Protein AF-A0A1D6P270-F1 (afdb_monomer_lite)

Organism: Zea mays (NCBI:txid4577)

Foldseek 3Di:
DDFFDFQDPVLQVVWADPQLVVLLLQQCQVCQLQVNRVSNVDDSVCCCVPPVRLLRSLLRQLLVQLVCCLVPVGDDRPSDDQLQAARRDGHNRRSGPSVQSNVVCCCPPVVDPDDDDDDPDPDDSVHVCVSCVPVPDDD

InterPro domains:
  IPR000286 Histone deacetylase HDAC [PR01270] (80-103)
  IPR000286 Histone deacetylase HDAC [PR01270] (114-129)
  IPR023696 Ureohydrolase domain superfamily [SSF52768] (2-135)
  IPR023801 Histone deacetylase domain [PF00850] (3-135)
  IPR037138 Histone deacetylase domain superfamily [G3DSA:3.40.800.20] (1-136)

Structure (mmCIF, N/CA/C/O backbone):
data_AF-A0A1D6P270-F1
#
_entry.id   AF-A0A1D6P270-F1
#
loop_
_atom_site.group_PDB
_atom_site.id
_atom_site.type_symbol
_atom_site.label_atom_id
_atom_site.label_alt_id
_atom_site.label_comp_id
_atom_site.label_asym_id
_atom_site.label_entity_id
_atom_site.label_seq_id
_atom_site.pdbx_PDB_ins_code
_atom_site.Cartn_x
_atom_site.Cartn_y
_atom_site.Cartn_z
_atom_site.occupancy
_atom_site.B_iso_or_equiv
_atom_site.auth_seq_id
_atom_site.auth_comp_id
_atom_site.auth_asym_id
_atom_site.auth_atom_id
_atom_site.pdbx_PDB_model_num
ATOM 1 N N . MET A 1 1 ? -18.284 -13.222 -1.501 1.00 84.81 1 MET A N 1
ATOM 2 C CA . MET A 1 1 ? -17.163 -12.544 -2.186 1.00 84.81 1 MET A CA 1
ATOM 3 C C . MET A 1 1 ? -17.609 -11.149 -2.581 1.00 84.81 1 MET A C 1
ATOM 5 O O . MET A 1 1 ? -18.779 -10.987 -2.910 1.00 84.81 1 MET A O 1
ATOM 9 N N . VAL A 1 2 ? -16.719 -10.166 -2.483 1.00 95.00 2 VAL A N 1
ATOM 10 C CA . VAL A 1 2 ? -16.955 -8.758 -2.840 1.00 95.00 2 VAL A CA 1
ATOM 11 C C . VAL A 1 2 ? -15.783 -8.275 -3.691 1.00 95.00 2 VAL A C 1
ATOM 13 O O . VAL A 1 2 ? -14.669 -8.756 -3.500 1.00 95.00 2 VAL A O 1
ATOM 16 N N . GLU A 1 3 ? -16.030 -7.355 -4.617 1.00 95.44 3 GLU A N 1
ATOM 17 C CA . GLU A 1 3 ? -14.986 -6.772 -5.467 1.00 95.44 3 GLU A CA 1
ATOM 18 C C . GLU A 1 3 ? -14.559 -5.413 -4.888 1.00 95.44 3 GLU A C 1
ATOM 20 O O . GLU A 1 3 ? -15.429 -4.561 -4.670 1.00 95.44 3 GLU A O 1
ATOM 25 N N . PRO A 1 4 ? -13.260 -5.182 -4.627 1.00 96.50 4 PRO A N 1
ATOM 26 C CA . PRO A 1 4 ? -12.786 -3.888 -4.162 1.00 96.50 4 PRO A CA 1
ATOM 27 C C . PRO A 1 4 ? -12.667 -2.876 -5.306 1.00 96.50 4 PRO A C 1
ATOM 29 O O . PRO A 1 4 ? -12.348 -3.213 -6.450 1.00 96.50 4 PRO A O 1
ATOM 32 N N . LEU A 1 5 ? -12.873 -1.603 -4.969 1.00 96.69 5 LEU A N 1
ATOM 33 C CA . LEU A 1 5 ? -12.437 -0.496 -5.817 1.00 96.69 5 LEU A CA 1
ATOM 34 C C . LEU A 1 5 ? -10.914 -0.341 -5.711 1.00 96.69 5 LEU A C 1
ATOM 36 O O . LEU A 1 5 ? -10.308 -0.785 -4.738 1.00 96.69 5 LEU A O 1
ATOM 40 N N . GLU A 1 6 ? -10.286 0.279 -6.710 1.00 96.94 6 GLU A N 1
ATOM 41 C CA . GLU A 1 6 ? -8.885 0.679 -6.561 1.00 96.94 6 GLU A CA 1
ATOM 42 C C . GLU A 1 6 ? -8.756 1.817 -5.544 1.00 96.94 6 GLU A C 1
ATOM 44 O O . GLU A 1 6 ? -9.624 2.687 -5.481 1.00 96.94 6 GLU A O 1
ATOM 49 N N . ALA A 1 7 ? -7.659 1.837 -4.787 1.00 97.69 7 ALA A N 1
ATOM 50 C CA . ALA A 1 7 ? -7.280 3.013 -4.015 1.00 97.69 7 ALA A CA 1
ATOM 51 C C . ALA A 1 7 ? -6.900 4.154 -4.973 1.00 97.69 7 ALA A C 1
ATOM 53 O O . ALA A 1 7 ? -6.008 3.999 -5.820 1.00 97.69 7 ALA A O 1
ATOM 54 N N . CYS A 1 8 ? -7.584 5.294 -4.855 1.00 97.06 8 CYS A N 1
ATOM 55 C CA . CYS A 1 8 ? -7.295 6.476 -5.662 1.00 97.06 8 CYS A CA 1
ATOM 56 C C . CYS A 1 8 ? -6.024 7.190 -5.171 1.00 97.06 8 CYS A C 1
ATOM 58 O O . CYS A 1 8 ? -5.419 6.813 -4.165 1.00 97.06 8 CYS A O 1
ATOM 60 N N . LYS A 1 9 ? -5.566 8.220 -5.897 1.00 97.00 9 LYS A N 1
ATOM 61 C CA . LYS A 1 9 ? -4.363 8.965 -5.482 1.00 97.00 9 LYS A CA 1
ATOM 62 C C . LYS A 1 9 ? -4.590 9.611 -4.113 1.00 97.00 9 LYS A C 1
ATOM 64 O O . LYS A 1 9 ? -3.676 9.632 -3.299 1.00 97.00 9 LYS A O 1
ATOM 69 N N . GLU A 1 10 ? -5.794 10.108 -3.874 1.00 97.44 10 GLU A N 1
ATOM 70 C CA . GLU A 1 10 ? -6.205 10.767 -2.641 1.00 97.44 10 GLU A CA 1
ATOM 71 C C . GLU A 1 10 ? -6.201 9.788 -1.461 1.00 97.44 10 GLU A C 1
ATOM 73 O O . GLU A 1 10 ? -5.713 10.144 -0.393 1.00 97.44 10 GLU A O 1
ATOM 78 N N . ASP A 1 11 ? -6.642 8.542 -1.673 1.00 97.25 11 ASP A N 1
ATOM 79 C CA . ASP A 1 11 ? -6.540 7.480 -0.665 1.00 97.25 11 ASP A CA 1
ATOM 80 C C . ASP A 1 11 ? -5.073 7.184 -0.332 1.00 97.25 11 ASP A C 1
ATOM 82 O O . ASP A 1 11 ? -4.689 7.123 0.832 1.00 97.25 11 ASP A O 1
ATOM 86 N N . LEU A 1 12 ? -4.224 7.040 -1.357 1.00 98.31 12 LEU A N 1
ATOM 87 C CA . LEU A 1 12 ? -2.804 6.733 -1.170 1.00 98.31 12 LEU A CA 1
ATOM 88 C C . LEU A 1 12 ? -2.047 7.860 -0.454 1.00 98.31 12 LEU A C 1
ATOM 90 O O . LEU A 1 12 ? -1.125 7.575 0.304 1.00 98.31 12 LEU A O 1
ATOM 94 N N . LEU A 1 13 ? -2.432 9.121 -0.669 1.00 98.31 13 LEU A N 1
ATOM 95 C CA . LEU A 1 13 ? -1.819 10.295 -0.033 1.00 98.31 13 LEU A CA 1
ATOM 96 C C . LEU A 1 13 ? -2.091 10.400 1.475 1.00 98.31 13 LEU A C 1
ATOM 98 O O . LEU A 1 13 ? -1.469 11.227 2.135 1.00 98.31 13 LEU A O 1
ATOM 102 N N . VAL A 1 14 ? -2.983 9.575 2.032 1.00 97.44 14 VAL A N 1
ATOM 103 C CA . VAL A 1 14 ? -3.174 9.487 3.489 1.00 97.44 14 VAL A CA 1
ATOM 104 C C . VAL A 1 14 ? -1.910 8.972 4.182 1.00 97.44 14 VAL A C 1
ATOM 106 O O . VAL A 1 14 ? -1.621 9.396 5.296 1.00 97.44 14 VAL A O 1
ATOM 109 N N . VAL A 1 15 ? -1.154 8.085 3.527 1.00 97.31 15 VAL A N 1
ATOM 110 C CA . VAL A 1 15 ? 0.091 7.518 4.076 1.00 97.31 15 VAL A CA 1
ATOM 111 C C . VAL A 1 15 ? 1.315 7.862 3.245 1.00 97.31 15 VAL A C 1
ATOM 113 O O . VAL A 1 15 ? 2.383 8.090 3.796 1.00 97.31 15 VAL A O 1
ATOM 116 N N . HIS A 1 16 ? 1.186 7.928 1.920 1.00 98.50 16 HIS A N 1
ATOM 117 C CA . HIS A 1 16 ? 2.336 8.132 1.058 1.00 98.50 16 HIS A CA 1
ATOM 118 C C . HIS A 1 16 ? 2.672 9.596 0.836 1.00 98.50 16 HIS A C 1
ATOM 120 O O . HIS A 1 16 ? 1.804 10.438 0.606 1.00 98.50 16 HIS A O 1
ATOM 126 N N . THR A 1 17 ? 3.970 9.874 0.744 1.00 97.94 17 THR A N 1
ATOM 127 C CA . THR A 1 17 ? 4.431 11.177 0.265 1.00 97.94 17 THR A CA 1
ATOM 128 C C . THR A 1 17 ? 4.139 11.341 -1.228 1.00 97.94 17 THR A C 1
ATOM 130 O O . THR A 1 17 ? 4.249 10.405 -2.029 1.00 97.94 17 THR A O 1
ATOM 133 N N . GLU A 1 18 ? 3.827 12.567 -1.653 1.00 98.19 18 GLU A N 1
ATOM 134 C CA . GLU A 1 18 ? 3.639 12.853 -3.078 1.00 98.19 18 GLU A CA 1
ATOM 135 C C . GLU A 1 18 ? 4.925 12.602 -3.887 1.00 98.19 18 GLU A C 1
ATOM 137 O O . GLU A 1 18 ? 4.863 12.133 -5.026 1.00 98.19 18 GLU A O 1
ATOM 142 N N . ALA A 1 19 ? 6.095 12.847 -3.288 1.00 98.38 19 ALA A N 1
ATOM 143 C CA . ALA A 1 19 ? 7.389 12.539 -3.888 1.00 98.38 19 ALA A CA 1
ATOM 144 C C . ALA A 1 19 ? 7.530 11.038 -4.197 1.00 98.38 19 ALA A C 1
ATOM 146 O O . ALA A 1 19 ? 7.886 10.674 -5.323 1.00 98.38 19 ALA A O 1
ATOM 147 N N . TYR A 1 20 ? 7.173 10.167 -3.247 1.00 98.44 20 TYR A N 1
ATOM 148 C CA . TYR A 1 20 ? 7.188 8.721 -3.452 1.00 98.44 20 TYR A CA 1
ATOM 149 C C . TYR A 1 20 ? 6.226 8.292 -4.564 1.00 98.44 20 TYR A C 1
ATOM 151 O O . TYR A 1 20 ? 6.649 7.634 -5.518 1.00 98.44 20 TYR A O 1
ATOM 159 N N . LEU A 1 21 ? 4.964 8.735 -4.518 1.00 98.38 21 LEU A N 1
ATOM 160 C CA . LEU A 1 21 ? 3.973 8.388 -5.545 1.00 98.38 21 LEU A CA 1
ATOM 161 C C . LEU A 1 21 ? 4.387 8.870 -6.942 1.00 98.38 21 LEU A C 1
ATOM 163 O O . LEU A 1 21 ? 4.155 8.177 -7.935 1.00 98.38 21 LEU A O 1
ATOM 167 N N . ASN A 1 22 ? 5.026 10.038 -7.036 1.00 98.12 22 ASN A N 1
ATOM 168 C CA . ASN A 1 22 ? 5.576 10.540 -8.292 1.00 98.12 22 ASN A CA 1
ATOM 169 C C . ASN A 1 22 ? 6.758 9.700 -8.790 1.00 98.12 22 ASN A C 1
ATOM 171 O O . ASN A 1 22 ? 6.893 9.525 -10.001 1.00 98.12 22 ASN A O 1
ATOM 175 N N . SER A 1 23 ? 7.567 9.130 -7.893 1.00 97.62 23 SER A N 1
ATOM 176 C CA . SER A 1 23 ? 8.686 8.256 -8.268 1.00 97.62 23 SER A CA 1
ATOM 177 C C . SER A 1 23 ? 8.234 6.974 -8.989 1.00 97.62 23 SER A C 1
ATOM 179 O O . SER A 1 23 ? 8.958 6.465 -9.846 1.00 97.62 23 SER A O 1
ATOM 181 N N . LEU A 1 24 ? 7.002 6.503 -8.744 1.00 97.62 24 LEU A N 1
ATOM 182 C CA . LEU A 1 24 ? 6.419 5.329 -9.414 1.00 97.62 24 LEU A CA 1
ATOM 183 C C . LEU A 1 24 ? 6.132 5.548 -10.911 1.00 97.62 24 LEU A C 1
ATOM 185 O O . LEU A 1 24 ? 5.942 4.582 -11.648 1.00 97.62 24 LEU A O 1
ATOM 189 N N . LYS A 1 25 ? 6.165 6.801 -11.391 1.00 96.81 25 LYS A N 1
ATOM 190 C CA . LYS A 1 25 ? 6.077 7.146 -12.825 1.00 96.81 25 LYS A CA 1
ATOM 191 C C . LYS A 1 25 ? 7.332 6.750 -13.618 1.00 96.81 25 LYS A C 1
ATOM 193 O O . LYS A 1 25 ? 7.385 6.941 -14.829 1.00 96.81 25 LYS A O 1
ATOM 198 N N . CYS A 1 26 ? 8.352 6.212 -12.951 1.00 97.25 26 CYS A N 1
ATOM 199 C CA . CYS A 1 26 ? 9.580 5.731 -13.565 1.00 97.25 26 CYS A CA 1
ATOM 200 C C . CYS A 1 26 ? 9.657 4.198 -13.485 1.00 97.25 26 CYS A C 1
ATOM 202 O O . CYS A 1 26 ? 9.750 3.637 -12.392 1.00 97.25 26 CYS A O 1
ATOM 204 N N . SER A 1 27 ? 9.677 3.509 -14.636 1.00 96.69 27 SER A N 1
ATOM 205 C CA . SER A 1 27 ? 9.783 2.037 -14.686 1.00 96.69 27 SER A CA 1
ATOM 206 C C . SER A 1 27 ? 11.044 1.509 -14.001 1.00 96.69 27 SER A C 1
ATOM 208 O O . SER A 1 27 ? 11.004 0.433 -13.414 1.00 96.69 27 SER A O 1
ATOM 210 N N . PHE A 1 28 ? 12.145 2.268 -14.022 1.00 97.31 28 PHE A N 1
ATOM 211 C CA . PHE A 1 28 ? 13.365 1.912 -13.298 1.00 97.31 28 PHE A CA 1
ATOM 212 C C . PHE A 1 28 ? 13.114 1.845 -11.786 1.00 97.31 28 PHE A C 1
ATOM 214 O O . PHE A 1 28 ? 13.420 0.838 -11.156 1.00 97.31 28 PHE A O 1
ATOM 221 N N . ARG A 1 29 ? 12.456 2.861 -11.214 1.00 97.81 29 ARG A N 1
ATOM 222 C CA . ARG A 1 29 ? 12.127 2.891 -9.780 1.00 97.81 29 ARG A CA 1
ATOM 223 C C . ARG A 1 29 ? 11.198 1.737 -9.408 1.00 97.81 29 ARG A C 1
ATOM 225 O O . ARG A 1 29 ? 11.438 1.063 -8.413 1.00 97.81 29 ARG A O 1
ATOM 232 N N . VAL A 1 30 ? 10.185 1.464 -10.235 1.00 98.25 30 VAL A N 1
ATOM 233 C CA . VAL A 1 30 ? 9.286 0.318 -10.025 1.00 98.25 30 VAL A CA 1
ATOM 234 C C . VAL A 1 30 ? 10.049 -1.004 -10.104 1.00 98.25 30 VAL A C 1
ATOM 236 O O . VAL A 1 30 ? 9.823 -1.863 -9.264 1.00 98.25 30 VAL A O 1
ATOM 239 N N . SER A 1 31 ? 10.983 -1.160 -11.048 1.00 98.19 31 SER A N 1
ATOM 240 C CA . SER A 1 31 ? 11.785 -2.384 -11.182 1.00 98.19 31 SER A CA 1
ATOM 241 C C . SER A 1 31 ? 12.635 -2.690 -9.952 1.00 98.19 31 SER A C 1
ATOM 243 O O . SER A 1 31 ? 12.769 -3.856 -9.595 1.00 98.19 31 SER A O 1
ATOM 245 N N . SER A 1 32 ? 13.157 -1.654 -9.286 1.00 98.19 32 SER A N 1
ATOM 246 C CA . SER A 1 32 ? 13.896 -1.795 -8.031 1.00 98.19 32 SER A CA 1
ATOM 247 C C . SER A 1 32 ? 12.976 -2.186 -6.876 1.00 98.19 32 SER A C 1
ATOM 249 O O . SER A 1 32 ? 13.325 -3.081 -6.122 1.00 98.19 32 SER A O 1
ATOM 251 N N . ILE A 1 33 ? 11.790 -1.569 -6.771 1.00 98.31 33 ILE A N 1
ATOM 252 C CA . ILE A 1 33 ? 10.788 -1.909 -5.741 1.00 98.31 33 ILE A CA 1
ATOM 253 C C . ILE A 1 33 ? 10.376 -3.376 -5.842 1.00 98.31 33 ILE A C 1
ATOM 255 O O . ILE A 1 33 ? 10.278 -4.071 -4.835 1.00 98.31 33 ILE A O 1
ATOM 259 N N . VAL A 1 34 ? 10.085 -3.830 -7.064 1.00 98.00 34 VAL A N 1
ATOM 260 C CA . VAL A 1 34 ? 9.579 -5.187 -7.286 1.00 98.00 34 VAL A CA 1
ATOM 261 C C . VAL A 1 34 ? 10.674 -6.215 -7.507 1.00 98.00 34 VAL A C 1
ATOM 263 O O . VAL A 1 34 ? 10.347 -7.350 -7.799 1.00 98.00 34 VAL A O 1
ATOM 266 N N . GLU A 1 35 ? 11.949 -5.832 -7.422 1.00 97.69 35 GLU A N 1
ATOM 267 C CA . GLU A 1 35 ? 13.098 -6.738 -7.566 1.00 97.69 35 GLU A CA 1
ATOM 268 C C . GLU A 1 35 ? 13.091 -7.566 -8.867 1.00 97.69 35 GLU A C 1
ATOM 270 O O . GLU A 1 35 ? 13.641 -8.663 -8.953 1.00 97.69 35 GLU A O 1
ATOM 275 N N . VAL A 1 36 ? 12.500 -7.010 -9.931 1.00 97.75 36 VAL A N 1
ATOM 276 C CA . VAL A 1 36 ? 12.464 -7.621 -11.266 1.00 97.75 36 VAL A CA 1
ATOM 277 C C . VAL A 1 36 ? 13.146 -6.677 -12.258 1.00 97.75 36 VAL A C 1
ATOM 279 O O . VAL A 1 36 ? 12.474 -5.845 -12.878 1.00 97.75 36 VAL A O 1
ATOM 282 N N . PRO A 1 37 ? 14.472 -6.805 -12.472 1.00 97.31 37 PRO A N 1
ATOM 283 C CA . PRO A 1 37 ? 15.227 -5.916 -13.356 1.00 97.31 37 PRO A CA 1
ATOM 284 C C . PRO A 1 37 ? 14.635 -5.747 -14.769 1.00 97.31 37 PRO A C 1
ATOM 286 O O . PRO A 1 37 ? 14.617 -4.614 -15.258 1.00 97.31 37 PRO A O 1
ATOM 289 N N . PRO A 1 38 ? 14.072 -6.787 -15.427 1.00 97.62 38 PRO A N 1
ATOM 290 C CA . PRO A 1 38 ? 13.421 -6.628 -16.731 1.00 97.62 38 PRO A CA 1
ATOM 291 C C . PRO A 1 38 ? 12.278 -5.600 -16.779 1.00 97.62 38 PRO A C 1
ATOM 293 O O . PRO A 1 38 ? 12.024 -5.037 -17.843 1.00 97.62 38 PRO A O 1
ATOM 296 N N . VAL A 1 39 ? 11.613 -5.298 -15.652 1.00 97.62 39 VAL A N 1
ATOM 297 C CA . VAL A 1 39 ? 10.553 -4.269 -15.582 1.00 97.62 39 VAL A CA 1
ATOM 298 C C . VAL A 1 39 ? 11.082 -2.886 -15.972 1.00 97.62 39 VAL A C 1
ATOM 300 O O . VAL A 1 39 ? 10.328 -2.083 -16.520 1.00 97.62 39 VAL A O 1
ATOM 303 N N . SER A 1 40 ? 12.378 -2.616 -15.775 1.00 97.31 40 SER A N 1
ATOM 304 C CA . SER A 1 40 ? 13.004 -1.334 -16.132 1.00 97.31 40 SER A CA 1
ATOM 305 C C . SER A 1 40 ? 12.900 -1.004 -17.625 1.00 97.31 40 SER A C 1
ATOM 307 O O . SER A 1 40 ? 12.833 0.169 -17.988 1.00 97.31 40 SER A O 1
ATOM 309 N N . LEU A 1 41 ? 12.833 -2.029 -18.482 1.00 97.19 41 LEU A N 1
ATOM 310 C CA . LEU A 1 41 ? 12.747 -1.902 -19.939 1.00 97.19 41 LEU A CA 1
ATOM 311 C C . LEU A 1 41 ? 11.299 -1.833 -20.444 1.00 97.19 41 LEU A C 1
ATOM 313 O O . LEU A 1 41 ? 11.057 -1.583 -21.625 1.00 97.19 41 LEU A O 1
ATOM 317 N N . VAL A 1 42 ? 10.320 -2.070 -19.568 1.00 97.38 42 VAL A N 1
ATOM 318 C CA . VAL A 1 42 ? 8.905 -2.078 -19.934 1.00 97.38 42 VAL A CA 1
ATOM 319 C C . VAL A 1 42 ? 8.388 -0.635 -20.011 1.00 97.38 42 VAL A C 1
ATOM 321 O O . VAL A 1 42 ? 8.579 0.140 -19.064 1.00 97.38 42 VAL A O 1
ATOM 324 N N . PRO A 1 43 ? 7.675 -0.256 -21.093 1.00 97.19 43 PRO A N 1
ATOM 325 C CA . PRO A 1 43 ? 7.040 1.052 -21.193 1.00 97.19 43 PRO A CA 1
ATOM 326 C C . PRO A 1 43 ? 6.195 1.369 -19.957 1.00 97.19 43 PRO A C 1
ATOM 328 O O . PRO A 1 43 ? 5.351 0.567 -19.551 1.00 97.19 43 PRO A O 1
ATOM 331 N N . ASN A 1 44 ? 6.396 2.549 -19.368 1.00 94.69 44 ASN A N 1
ATOM 332 C CA . ASN A 1 44 ? 5.826 2.885 -18.062 1.00 94.69 44 ASN A CA 1
ATOM 333 C C . ASN A 1 44 ? 4.291 2.766 -18.016 1.00 94.69 44 ASN A C 1
ATOM 335 O O . ASN A 1 44 ? 3.747 2.239 -17.052 1.00 94.69 44 ASN A O 1
ATOM 339 N N . TRP A 1 45 ? 3.579 3.116 -19.089 1.00 96.94 45 TRP A N 1
ATOM 340 C CA . TRP A 1 45 ? 2.124 2.934 -19.162 1.00 96.94 45 TRP A CA 1
ATOM 341 C C . TRP A 1 45 ? 1.681 1.460 -19.037 1.00 96.94 45 TRP A C 1
ATOM 343 O O . TRP A 1 45 ? 0.610 1.183 -18.492 1.00 96.94 45 TRP A O 1
ATOM 353 N N . ILE A 1 46 ? 2.497 0.500 -19.499 1.00 97.75 46 ILE A N 1
ATOM 354 C 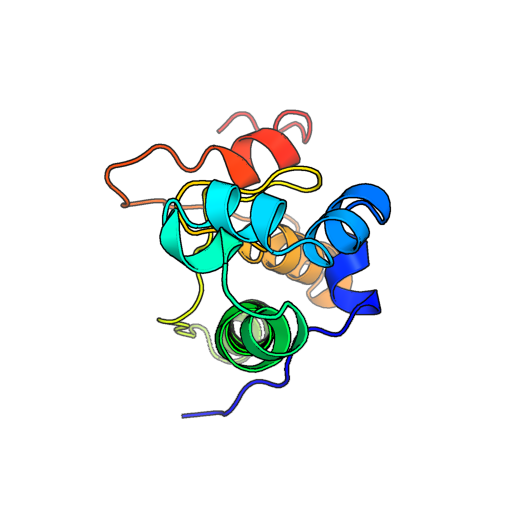CA . ILE A 1 46 ? 2.241 -0.938 -19.318 1.00 97.75 46 ILE A CA 1
ATOM 355 C C . ILE A 1 46 ? 2.473 -1.313 -17.860 1.00 97.75 46 ILE A C 1
ATOM 357 O O . ILE A 1 46 ? 1.613 -1.975 -17.286 1.00 97.75 46 ILE A O 1
ATOM 361 N N . VAL A 1 47 ? 3.576 -0.855 -17.258 1.00 98.12 47 VAL A N 1
ATOM 362 C CA . VAL A 1 47 ? 3.872 -1.065 -15.830 1.00 98.12 47 VAL A CA 1
ATOM 363 C C . VAL A 1 47 ? 2.723 -0.536 -14.968 1.00 98.12 47 VAL A C 1
ATOM 365 O O . VAL A 1 47 ? 2.182 -1.259 -14.136 1.00 98.12 47 VAL A O 1
ATOM 368 N N . HIS A 1 48 ? 2.250 0.681 -15.234 1.00 97.06 48 HIS A N 1
ATOM 369 C CA . HIS A 1 48 ? 1.102 1.244 -14.530 1.00 97.06 48 HIS A CA 1
ATOM 370 C C . HIS A 1 48 ? -0.157 0.391 -14.692 1.00 97.06 48 HIS A C 1
ATOM 372 O O . HIS A 1 48 ? -0.804 0.057 -13.705 1.00 97.06 48 HIS A O 1
ATOM 378 N N . ARG A 1 49 ? -0.502 0.005 -15.923 1.00 97.69 49 ARG A N 1
ATOM 379 C CA . ARG A 1 49 ? -1.750 -0.718 -16.202 1.00 97.69 49 ARG A CA 1
ATOM 380 C C . ARG A 1 49 ? -1.739 -2.166 -15.710 1.00 97.69 49 ARG A C 1
ATOM 382 O O . ARG A 1 49 ? -2.782 -2.679 -15.319 1.00 97.69 49 ARG A O 1
ATOM 389 N N . LYS A 1 50 ? -0.603 -2.855 -15.820 1.00 97.94 50 LYS A N 1
ATOM 390 C CA . LYS A 1 50 ? -0.495 -4.307 -15.607 1.00 97.94 50 LYS A CA 1
ATOM 391 C C . LYS A 1 50 ? 0.099 -4.692 -14.257 1.00 97.94 50 LYS A C 1
ATOM 393 O O . LYS A 1 50 ? -0.068 -5.843 -13.877 1.00 97.94 50 LYS A O 1
ATOM 398 N N . LEU A 1 51 ? 0.744 -3.762 -13.553 1.00 97.94 51 LEU A N 1
ATOM 399 C CA . LEU A 1 51 ? 1.358 -4.012 -12.250 1.00 97.94 51 LEU A CA 1
ATOM 400 C C . LEU A 1 51 ? 0.798 -3.072 -11.177 1.00 97.94 51 LEU A C 1
ATOM 402 O O . LEU A 1 51 ? 0.136 -3.526 -10.249 1.00 97.94 51 LEU A O 1
ATOM 406 N N . LEU A 1 52 ? 0.973 -1.755 -11.337 1.00 98.19 52 LEU A N 1
ATOM 407 C CA . LEU A 1 52 ? 0.604 -0.806 -10.279 1.00 98.19 52 LEU A CA 1
ATOM 408 C C . LEU A 1 52 ? -0.914 -0.677 -10.076 1.00 98.19 52 LEU A C 1
ATOM 410 O O . LEU A 1 52 ? -1.362 -0.556 -8.943 1.00 98.19 52 LEU A O 1
ATOM 414 N N . HIS A 1 53 ? -1.723 -0.714 -11.137 1.00 97.94 53 HIS A N 1
ATOM 415 C CA . HIS A 1 53 ? -3.184 -0.663 -11.010 1.00 97.94 53 HIS A CA 1
ATOM 416 C C . HIS A 1 53 ? -3.755 -1.892 -10.268 1.00 97.94 53 HIS A C 1
ATOM 418 O O . HIS A 1 53 ? -4.523 -1.698 -9.326 1.00 97.94 53 HIS A O 1
ATOM 424 N N . PRO A 1 54 ? -3.348 -3.142 -10.581 1.00 98.06 54 PRO A N 1
ATOM 425 C CA . PRO A 1 54 ? -3.660 -4.295 -9.734 1.00 98.06 54 PRO A CA 1
ATOM 426 C C . PRO A 1 54 ? -3.243 -4.121 -8.269 1.00 98.06 54 PRO A C 1
ATOM 428 O O . PRO A 1 54 ? -4.046 -4.406 -7.384 1.00 98.06 54 PRO A O 1
ATOM 431 N N . PHE A 1 55 ? -2.050 -3.579 -8.002 1.00 98.50 55 PHE A N 1
ATOM 432 C CA . PHE A 1 55 ? -1.615 -3.315 -6.626 1.00 98.50 55 PHE A CA 1
ATOM 433 C C . PHE A 1 55 ? -2.522 -2.299 -5.915 1.00 98.50 55 PHE A C 1
ATOM 435 O O . PHE A 1 55 ? -2.866 -2.487 -4.754 1.00 98.50 55 PHE A O 1
ATOM 442 N N . ARG A 1 56 ? -3.017 -1.264 -6.606 1.00 98.50 56 ARG A N 1
ATOM 443 C CA . ARG A 1 56 ? -4.004 -0.331 -6.025 1.00 98.50 56 ARG A CA 1
ATOM 444 C C . ARG A 1 56 ? -5.348 -0.984 -5.724 1.00 98.50 56 ARG A C 1
ATOM 446 O O . ARG A 1 56 ? -5.993 -0.610 -4.748 1.00 98.50 56 ARG A O 1
ATOM 453 N N . LYS A 1 57 ? -5.785 -1.958 -6.527 1.00 98.31 57 LYS A N 1
ATOM 454 C CA . LYS A 1 57 ? -6.965 -2.774 -6.193 1.00 98.31 57 LYS A CA 1
ATOM 455 C C . LYS A 1 57 ? -6.744 -3.609 -4.938 1.00 98.31 57 LYS A C 1
ATOM 457 O O . LYS A 1 57 ? -7.652 -3.717 -4.121 1.00 98.31 57 LYS A O 1
ATOM 462 N N . GLN A 1 58 ? -5.551 -4.168 -4.770 1.00 98.50 58 GLN A N 1
ATOM 463 C CA . GLN A 1 58 ? -5.191 -4.922 -3.570 1.00 98.50 58 GLN A CA 1
ATOM 464 C C . GLN A 1 58 ? -5.194 -4.025 -2.326 1.00 98.50 58 GLN A C 1
ATOM 466 O O . GLN A 1 58 ? -5.783 -4.411 -1.319 1.00 98.50 58 GLN A O 1
ATOM 471 N N . VAL A 1 59 ? -4.682 -2.793 -2.438 1.00 98.69 59 VAL A N 1
ATOM 472 C CA . VAL A 1 59 ? -4.770 -1.763 -1.386 1.00 98.69 59 VAL A CA 1
ATOM 473 C C . VAL A 1 59 ? -6.227 -1.445 -1.030 1.00 98.69 59 VAL A C 1
ATOM 475 O O . VAL A 1 59 ? -6.604 -1.456 0.142 1.00 98.69 59 VAL A O 1
ATOM 478 N N . GLY A 1 60 ? -7.079 -1.209 -2.033 1.00 98.50 60 GLY A N 1
ATOM 479 C CA . GLY A 1 60 ? -8.512 -0.994 -1.809 1.00 98.50 60 GLY A CA 1
ATOM 480 C C . GLY A 1 60 ? -9.203 -2.206 -1.171 1.00 98.50 60 GLY A C 1
ATOM 481 O O . GLY A 1 60 ? -10.108 -2.049 -0.351 1.00 98.50 60 GLY A O 1
ATOM 482 N N . GLY A 1 61 ? -8.728 -3.417 -1.474 1.00 98.50 61 GLY A N 1
ATOM 483 C CA . GLY A 1 61 ? -9.119 -4.659 -0.808 1.00 98.50 61 GLY A CA 1
ATOM 484 C C . GLY A 1 61 ? -8.810 -4.670 0.686 1.00 98.50 61 GLY A C 1
ATOM 485 O O . GLY A 1 61 ? -9.648 -5.129 1.464 1.00 98.50 61 GLY A O 1
ATOM 486 N N . SER A 1 62 ? -7.665 -4.128 1.104 1.00 98.62 62 SER A N 1
ATOM 487 C CA . SER A 1 62 ? -7.276 -4.040 2.518 1.00 98.62 62 SER A CA 1
ATOM 488 C C . SER A 1 62 ? -8.186 -3.070 3.280 1.00 98.62 62 SER A C 1
ATOM 490 O O . SER A 1 62 ? -8.751 -3.444 4.308 1.00 98.62 62 SER A O 1
ATOM 492 N N . ILE A 1 63 ? -8.468 -1.889 2.715 1.00 98.12 63 ILE A N 1
ATOM 493 C CA . ILE A 1 63 ? -9.430 -0.927 3.291 1.00 98.12 63 ILE A CA 1
ATOM 494 C C . ILE A 1 63 ? -10.840 -1.531 3.385 1.00 98.12 63 ILE A C 1
ATOM 496 O O . ILE A 1 63 ? -11.498 -1.456 4.427 1.00 98.12 63 ILE A O 1
ATOM 500 N N . LEU A 1 64 ? -11.320 -2.152 2.301 1.00 98.38 64 LEU A N 1
ATOM 501 C CA . LEU A 1 64 ? -12.636 -2.788 2.285 1.00 98.38 64 LEU A CA 1
ATOM 502 C C . LEU A 1 64 ? -12.711 -3.923 3.311 1.00 98.38 64 LEU A C 1
ATOM 504 O O . LEU A 1 64 ? -13.730 -4.071 3.982 1.00 98.38 64 LEU A O 1
ATOM 508 N N . SER A 1 65 ? -11.636 -4.693 3.469 1.00 98.38 65 SER A N 1
ATOM 509 C CA . SER A 1 65 ? -11.572 -5.769 4.457 1.00 98.38 65 SER A CA 1
ATOM 510 C C . SER A 1 65 ? -11.631 -5.232 5.880 1.00 98.38 65 SER A C 1
ATOM 512 O O . SER A 1 65 ? -12.391 -5.779 6.668 1.00 98.38 65 SER A O 1
ATOM 514 N N . ALA A 1 66 ? -10.949 -4.129 6.201 1.00 98.06 66 ALA A N 1
ATOM 515 C CA . ALA A 1 66 ? -11.082 -3.489 7.512 1.00 98.06 66 ALA A CA 1
ATOM 516 C C . ALA A 1 66 ? -12.531 -3.087 7.809 1.00 98.06 66 ALA A C 1
ATOM 518 O O . ALA A 1 66 ? -13.073 -3.427 8.861 1.00 98.06 66 ALA A O 1
ATOM 519 N N . LYS A 1 67 ? -13.193 -2.428 6.848 1.00 98.12 67 LYS A N 1
ATOM 520 C CA . LYS A 1 67 ? -14.607 -2.053 6.978 1.00 98.12 67 LYS A CA 1
ATOM 521 C C . LYS A 1 67 ? -15.501 -3.277 7.199 1.00 98.12 67 LYS A C 1
ATOM 523 O O . LYS A 1 67 ? -16.334 -3.284 8.100 1.00 98.12 67 LYS A O 1
ATOM 528 N N . LEU A 1 68 ? -15.332 -4.318 6.387 1.00 98.50 68 LEU A N 1
ATOM 529 C CA . LEU A 1 68 ? -16.158 -5.522 6.471 1.00 98.50 68 LEU A CA 1
ATOM 530 C C . LEU A 1 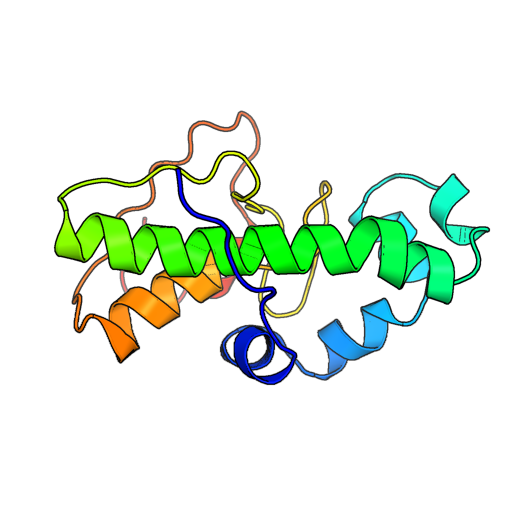68 ? -15.879 -6.341 7.729 1.00 98.50 68 LEU A C 1
ATOM 532 O O . LEU A 1 68 ? -16.818 -6.891 8.293 1.00 98.50 68 LEU A O 1
ATOM 536 N N . ALA A 1 69 ? -14.630 -6.407 8.185 1.00 98.25 69 ALA A N 1
ATOM 537 C CA . ALA A 1 69 ? -14.276 -7.056 9.439 1.00 98.25 69 ALA A CA 1
ATOM 538 C C . ALA A 1 69 ? -14.914 -6.331 10.627 1.00 98.25 69 ALA A C 1
ATOM 540 O O . ALA A 1 69 ? -15.466 -6.983 11.506 1.00 98.25 69 ALA A O 1
ATOM 541 N N . PHE A 1 70 ? -14.935 -4.997 10.614 1.00 97.88 70 PHE A N 1
ATOM 542 C CA . PHE A 1 70 ? -15.624 -4.210 11.634 1.00 97.88 70 PHE A CA 1
ATOM 543 C C . PHE A 1 70 ? -17.142 -4.447 11.639 1.00 97.88 70 PHE A C 1
ATOM 545 O O . PHE A 1 70 ? -17.742 -4.605 12.697 1.00 97.88 70 PHE A O 1
ATOM 552 N N . GLU A 1 71 ? -17.769 -4.530 10.463 1.00 97.75 71 GLU A N 1
ATOM 553 C CA . GLU A 1 71 ? -19.217 -4.754 10.339 1.00 97.75 71 GLU A CA 1
ATOM 554 C C . GLU A 1 71 ? -19.646 -6.211 10.597 1.00 97.75 71 GLU A C 1
ATOM 556 O O . GLU A 1 71 ? -20.768 -6.456 11.037 1.00 97.75 71 GLU A O 1
ATOM 561 N N . ARG A 1 72 ? -18.797 -7.192 10.260 1.00 97.75 72 ARG A N 1
ATOM 562 C CA . ARG A 1 72 ? -19.176 -8.618 10.152 1.00 97.75 72 ARG A CA 1
ATOM 563 C C . ARG A 1 72 ? -18.340 -9.557 11.020 1.00 97.75 72 ARG A C 1
ATOM 565 O O . ARG A 1 72 ? -18.573 -10.763 11.006 1.00 97.75 72 ARG A O 1
ATOM 572 N N . GLY A 1 73 ? -17.361 -9.029 11.745 1.00 98.06 73 GLY A N 1
ATOM 573 C CA . GLY A 1 73 ? -16.451 -9.767 12.620 1.00 98.06 73 GLY A CA 1
ATOM 574 C C . GLY A 1 73 ? -15.146 -10.220 11.956 1.00 98.06 73 GLY A C 1
ATOM 575 O O . GLY A 1 73 ? -14.129 -10.288 12.636 1.00 98.06 73 GLY A O 1
ATOM 576 N N . TRP A 1 74 ? -15.132 -10.515 10.650 1.00 97.75 74 TRP A N 1
ATOM 577 C CA . TRP A 1 74 ? -13.906 -10.870 9.921 1.00 97.75 74 TRP A CA 1
ATOM 578 C C . TRP A 1 74 ? -14.020 -10.609 8.413 1.00 97.75 74 TRP A C 1
ATOM 580 O O . TRP A 1 74 ? -15.112 -10.586 7.841 1.00 97.75 74 TRP A O 1
ATOM 590 N N . ALA A 1 75 ? -12.871 -10.430 7.765 1.00 98.31 75 ALA A N 1
ATOM 591 C CA . ALA A 1 75 ? -12.726 -10.349 6.316 1.00 98.31 75 ALA A CA 1
ATOM 592 C C . ALA A 1 75 ? -11.325 -10.829 5.912 1.00 98.31 75 ALA A C 1
ATOM 594 O O . ALA A 1 75 ? -10.410 -10.828 6.731 1.00 98.31 75 ALA A O 1
ATOM 595 N N . ILE A 1 76 ? -11.160 -11.244 4.655 1.00 98.06 76 ILE A N 1
ATOM 596 C CA . ILE A 1 76 ? -9.883 -11.728 4.121 1.00 98.06 76 ILE A CA 1
ATOM 597 C C . ILE A 1 76 ? -9.591 -10.998 2.811 1.00 98.06 76 ILE A C 1
ATOM 599 O O . ILE A 1 76 ? -10.420 -11.019 1.898 1.00 98.06 76 ILE A O 1
ATOM 603 N N . ASN A 1 77 ? -8.389 -10.431 2.705 1.00 98.19 77 ASN A N 1
ATOM 604 C CA . ASN A 1 77 ? -7.809 -9.940 1.459 1.00 98.19 77 ASN A CA 1
ATOM 605 C C . ASN A 1 77 ? -6.510 -10.696 1.164 1.00 98.19 77 ASN A C 1
ATOM 607 O O . ASN A 1 77 ? -5.468 -10.368 1.715 1.00 98.19 77 ASN A O 1
ATOM 611 N N . VAL A 1 78 ? -6.565 -11.690 0.276 1.00 96.94 78 VAL A N 1
ATOM 612 C CA . VAL A 1 78 ? -5.380 -12.485 -0.112 1.00 96.94 78 VAL A CA 1
ATOM 613 C C . VAL A 1 78 ? -4.397 -11.672 -0.965 1.00 96.94 78 VAL A C 1
ATOM 615 O O . VAL A 1 78 ? -3.241 -12.047 -1.098 1.00 96.94 78 VAL A O 1
ATOM 618 N N . GLY A 1 79 ? -4.851 -10.578 -1.581 1.00 96.12 79 GLY A N 1
ATOM 619 C CA . GLY A 1 79 ? -4.019 -9.790 -2.484 1.00 96.12 79 GLY A CA 1
ATOM 620 C C . GLY A 1 79 ? -3.182 -8.697 -1.816 1.00 96.12 79 GLY A C 1
ATOM 621 O O . GLY A 1 79 ? -2.324 -8.150 -2.496 1.00 96.12 79 GLY A O 1
ATOM 622 N N . GLY A 1 80 ? -3.469 -8.336 -0.562 1.00 97.19 80 GLY A N 1
ATOM 623 C CA . GLY A 1 80 ? -2.748 -7.293 0.180 1.00 97.19 80 GLY A CA 1
ATOM 624 C C . GLY A 1 80 ? -1.589 -7.848 1.010 1.00 97.19 80 GLY A C 1
ATOM 625 O O . GLY A 1 80 ? -1.108 -8.947 0.748 1.00 97.19 80 GLY A O 1
ATOM 626 N N . GLY A 1 81 ? -1.183 -7.099 2.037 1.00 98.12 81 GLY A N 1
ATOM 627 C CA . GLY A 1 81 ? -0.103 -7.498 2.946 1.00 98.12 81 GLY A CA 1
ATOM 628 C C . GLY A 1 81 ? 1.274 -7.028 2.484 1.00 98.12 81 GLY A C 1
ATOM 629 O O . GLY A 1 81 ? 2.257 -7.746 2.624 1.00 98.12 81 GLY A O 1
ATOM 630 N N . PHE A 1 82 ? 1.360 -5.828 1.911 1.00 98.38 82 PHE A N 1
ATOM 631 C CA . PHE A 1 82 ? 2.595 -5.249 1.393 1.00 98.38 82 PHE A CA 1
ATOM 632 C C . PHE A 1 82 ? 3.493 -4.707 2.511 1.00 98.38 82 PHE A C 1
ATOM 634 O O . PHE A 1 82 ? 3.763 -3.509 2.609 1.00 98.38 82 PHE A O 1
ATOM 641 N N . HIS A 1 83 ? 3.971 -5.616 3.357 1.00 98.38 83 HIS A N 1
ATOM 642 C CA . HIS A 1 83 ? 4.653 -5.311 4.612 1.00 98.38 83 HIS A CA 1
ATOM 643 C C . HIS A 1 83 ? 6.035 -4.655 4.471 1.00 98.38 83 HIS A C 1
ATOM 645 O O . HIS A 1 83 ? 6.549 -4.124 5.451 1.00 98.38 83 HIS A O 1
ATOM 651 N N . HIS A 1 84 ? 6.604 -4.613 3.261 1.00 98.50 84 HIS A N 1
ATOM 652 C CA . HIS A 1 84 ? 7.872 -3.936 2.982 1.00 98.50 84 HIS A CA 1
ATOM 653 C C . HIS A 1 84 ? 7.728 -2.485 2.508 1.00 98.50 84 HIS A C 1
ATOM 655 O O . HIS A 1 84 ? 8.731 -1.791 2.345 1.00 98.50 84 HIS A O 1
ATOM 661 N N . CYS A 1 85 ? 6.506 -2.005 2.252 1.00 98.50 85 CYS A N 1
ATOM 662 C CA . CYS A 1 85 ? 6.292 -0.626 1.822 1.00 98.50 85 CYS A CA 1
ATOM 663 C C . CYS A 1 85 ? 5.973 0.277 3.018 1.00 98.50 85 CYS A C 1
ATOM 665 O O . CYS A 1 85 ? 5.071 -0.025 3.795 1.00 98.50 85 CYS A O 1
ATOM 667 N N . SER A 1 86 ? 6.680 1.401 3.114 1.00 98.06 86 SER A N 1
ATOM 668 C CA . SER A 1 86 ? 6.417 2.508 4.036 1.00 98.06 86 SER A CA 1
ATOM 669 C C . SER A 1 86 ? 5.846 3.725 3.290 1.00 98.06 86 SER A C 1
ATOM 671 O O . SER A 1 86 ? 5.670 3.717 2.065 1.00 98.06 86 SER A O 1
ATOM 673 N N . ALA A 1 87 ? 5.588 4.812 4.014 1.00 97.50 87 ALA A N 1
ATOM 674 C CA . ALA A 1 87 ? 5.105 6.088 3.488 1.00 97.50 87 ALA A CA 1
ATOM 675 C C . ALA A 1 87 ? 5.936 6.639 2.308 1.00 97.50 87 ALA A C 1
ATOM 677 O O . ALA A 1 87 ? 5.402 7.200 1.344 1.00 97.50 87 ALA A O 1
ATOM 678 N N . ASP A 1 88 ? 7.255 6.496 2.359 1.00 97.69 88 ASP A N 1
ATOM 679 C CA . ASP A 1 88 ? 8.204 7.116 1.432 1.00 97.69 88 ASP A CA 1
ATOM 680 C C . ASP A 1 88 ? 9.043 6.120 0.617 1.00 97.69 88 ASP A C 1
ATOM 682 O O . ASP A 1 88 ? 9.806 6.522 -0.271 1.00 97.69 88 ASP A O 1
ATOM 686 N N . GLU A 1 89 ? 8.887 4.824 0.874 1.00 97.94 89 GLU A N 1
ATOM 687 C CA . GLU A 1 89 ? 9.748 3.783 0.336 1.00 97.94 89 GLU A CA 1
ATOM 688 C C . GLU A 1 89 ? 8.971 2.495 0.056 1.00 97.94 89 GLU A C 1
ATOM 690 O O . GLU A 1 89 ? 8.045 2.129 0.767 1.00 97.94 89 GLU A O 1
ATOM 695 N N . GLY A 1 90 ? 9.362 1.805 -1.010 1.00 97.94 90 GLY A N 1
ATOM 696 C CA . GLY A 1 90 ? 8.847 0.489 -1.368 1.00 97.94 90 GLY A CA 1
ATOM 697 C C . GLY A 1 90 ? 10.019 -0.422 -1.705 1.00 97.94 90 GLY A C 1
ATOM 698 O O . GLY A 1 90 ? 11.062 0.067 -2.154 1.00 97.94 90 GLY A O 1
ATOM 699 N N . GLY A 1 91 ? 9.831 -1.722 -1.521 1.00 97.81 91 GLY A N 1
ATOM 700 C CA . GLY A 1 91 ? 10.837 -2.771 -1.698 1.00 97.81 91 GLY A CA 1
ATOM 701 C C . GLY A 1 91 ? 10.202 -4.148 -1.514 1.00 97.81 91 GLY A C 1
ATOM 702 O O . GLY A 1 91 ? 9.022 -4.217 -1.174 1.00 97.81 91 GLY A O 1
ATOM 703 N N . GLY A 1 92 ? 10.937 -5.234 -1.773 1.00 97.06 92 GLY A N 1
ATOM 704 C CA . GLY A 1 92 ? 10.443 -6.598 -1.553 1.00 97.06 92 GLY A CA 1
ATOM 705 C C . GLY A 1 92 ? 9.065 -6.855 -2.171 1.00 97.06 92 GLY A C 1
ATOM 706 O O . GLY A 1 92 ? 8.155 -7.324 -1.494 1.00 97.06 92 GLY A O 1
ATOM 707 N N . PHE A 1 93 ? 8.867 -6.471 -3.438 1.00 97.56 93 PHE A N 1
ATOM 708 C CA . PHE A 1 93 ? 7.593 -6.611 -4.170 1.00 97.56 93 PHE A CA 1
ATOM 709 C C . PHE A 1 93 ? 6.444 -5.696 -3.701 1.00 97.56 93 PHE A C 1
ATOM 711 O O . PHE A 1 93 ? 5.382 -5.678 -4.325 1.00 97.56 93 PHE A O 1
ATOM 718 N N . CYS A 1 94 ? 6.668 -4.863 -2.685 1.00 98.44 94 CYS A N 1
ATOM 719 C CA . CYS A 1 94 ? 5.666 -4.014 -2.049 1.00 98.44 94 CYS A CA 1
ATOM 720 C C . CYS A 1 94 ? 5.780 -2.562 -2.540 1.00 98.44 94 CYS A C 1
ATOM 722 O O . CYS A 1 94 ? 6.706 -1.842 -2.166 1.00 98.44 94 CYS A O 1
ATOM 724 N N . ALA A 1 95 ? 4.838 -2.109 -3.377 1.00 98.38 95 ALA A N 1
ATOM 725 C CA . ALA A 1 95 ? 4.858 -0.740 -3.922 1.00 98.38 95 ALA A CA 1
ATOM 726 C C . ALA A 1 95 ? 3.921 0.251 -3.218 1.00 98.38 95 ALA A C 1
ATOM 728 O O . ALA A 1 95 ? 4.054 1.456 -3.436 1.00 98.38 95 ALA A O 1
ATOM 729 N N . TYR A 1 96 ? 2.966 -0.226 -2.422 1.00 98.69 96 TYR A N 1
ATOM 730 C CA . TYR A 1 96 ? 2.031 0.620 -1.683 1.00 98.69 96 TYR A CA 1
ATOM 731 C C . TYR A 1 96 ? 1.892 0.105 -0.252 1.00 98.69 96 TYR A C 1
ATOM 733 O O . TYR A 1 96 ? 1.794 -1.100 -0.058 1.00 98.69 96 TYR A O 1
ATOM 741 N N . ALA A 1 97 ? 1.856 1.004 0.726 1.00 98.50 97 ALA A N 1
ATOM 742 C CA . ALA A 1 97 ? 1.751 0.705 2.150 1.00 98.50 97 ALA A CA 1
ATOM 743 C C . ALA A 1 97 ? 0.284 0.434 2.522 1.00 98.50 97 ALA A C 1
ATOM 745 O O . ALA A 1 97 ? -0.376 1.234 3.191 1.00 98.50 97 ALA A O 1
ATOM 746 N N . ASP A 1 98 ? -0.268 -0.676 2.023 1.00 98.69 98 ASP A N 1
ATOM 747 C CA . ASP A 1 98 ? -1.676 -1.023 2.229 1.00 98.69 98 ASP A CA 1
ATOM 748 C C . ASP A 1 98 ? -2.005 -1.296 3.702 1.00 98.69 98 ASP A C 1
ATOM 750 O O . ASP A 1 98 ? -3.077 -0.904 4.161 1.00 98.69 98 ASP A O 1
ATOM 754 N N . ILE A 1 99 ? -1.075 -1.903 4.447 1.00 98.50 99 ILE A N 1
ATOM 755 C CA . ILE A 1 99 ? -1.198 -2.140 5.891 1.00 98.50 99 ILE A CA 1
ATOM 756 C C . ILE A 1 99 ? -1.296 -0.804 6.637 1.00 98.50 99 ILE A C 1
ATOM 758 O O . ILE A 1 99 ? -2.253 -0.591 7.384 1.00 98.50 99 ILE A O 1
ATOM 762 N N . SER A 1 100 ? -0.375 0.132 6.386 1.00 98.12 100 SER A N 1
ATOM 763 C CA . SER A 1 100 ? -0.392 1.452 7.026 1.00 98.12 100 SER A CA 1
ATOM 764 C C . SER A 1 100 ? -1.663 2.229 6.701 1.00 98.12 100 SER A C 1
ATOM 766 O O . SER A 1 100 ? -2.285 2.816 7.588 1.00 98.12 100 SER A O 1
ATOM 768 N N . LEU A 1 101 ? -2.110 2.180 5.443 1.00 98.38 101 LEU A N 1
ATOM 769 C CA . LEU A 1 101 ? -3.347 2.835 5.027 1.00 98.38 101 LEU A CA 1
ATOM 770 C C . LEU A 1 101 ? -4.586 2.205 5.678 1.00 98.38 101 LEU A C 1
ATOM 772 O O . LEU A 1 101 ? -5.503 2.916 6.088 1.00 98.38 101 LEU A O 1
ATOM 776 N N . CYS A 1 102 ? -4.607 0.880 5.807 1.00 98.38 102 CYS A N 1
ATOM 777 C CA . CYS A 1 102 ? -5.657 0.139 6.496 1.00 98.38 102 CYS A CA 1
ATOM 778 C C . CYS A 1 102 ? -5.755 0.537 7.979 1.00 98.38 102 CYS A C 1
ATOM 780 O O . CYS A 1 102 ? -6.858 0.747 8.488 1.00 98.38 102 CYS A O 1
ATOM 782 N N . ILE A 1 103 ? -4.618 0.697 8.660 1.00 97.69 103 ILE A N 1
ATOM 783 C CA . ILE A 1 103 ? -4.555 1.138 10.062 1.00 97.69 103 ILE A CA 1
ATOM 784 C C . ILE A 1 103 ? -5.061 2.577 10.206 1.00 97.69 103 ILE A C 1
ATOM 786 O O . ILE A 1 103 ? -5.942 2.840 11.024 1.00 97.69 103 ILE A O 1
ATOM 790 N N . GLN A 1 104 ? -4.595 3.497 9.357 1.00 97.12 104 GLN A N 1
ATOM 791 C CA . GLN A 1 104 ? -5.085 4.881 9.346 1.00 97.12 104 GLN A CA 1
ATOM 792 C C . GLN A 1 104 ? -6.596 4.951 9.075 1.00 97.12 104 GLN A C 1
ATOM 794 O O . GLN A 1 104 ? -7.323 5.703 9.729 1.00 97.12 104 GLN A O 1
ATOM 799 N N . PHE A 1 105 ? -7.105 4.121 8.160 1.00 97.69 105 PHE A N 1
ATOM 800 C CA . PHE A 1 105 ? -8.539 3.995 7.919 1.00 97.69 105 PHE A CA 1
ATOM 801 C C . PHE A 1 105 ? -9.290 3.500 9.164 1.00 97.69 105 PHE A C 1
ATOM 803 O O . PHE A 1 105 ? -10.327 4.068 9.513 1.00 97.69 105 PHE A O 1
ATOM 810 N N . ALA A 1 106 ? -8.773 2.485 9.859 1.00 97.62 106 ALA A N 1
ATOM 811 C CA . ALA A 1 106 ? -9.370 1.969 11.088 1.00 97.62 106 ALA A CA 1
ATOM 812 C C . ALA A 1 106 ? -9.465 3.048 12.179 1.00 97.62 106 ALA A C 1
ATOM 814 O O . ALA A 1 106 ? -10.527 3.228 12.780 1.00 97.62 106 ALA A O 1
ATOM 815 N N . PHE A 1 107 ? -8.400 3.822 12.382 1.00 95.94 107 PHE A N 1
ATOM 816 C CA . PHE A 1 107 ? -8.386 4.909 13.359 1.00 95.94 107 PHE A CA 1
ATOM 817 C C . PHE A 1 107 ? -9.361 6.033 12.990 1.00 95.94 107 PHE A C 1
ATOM 819 O O . PHE A 1 107 ? -10.227 6.394 13.785 1.00 95.94 107 PHE A O 1
ATOM 826 N N . VAL A 1 108 ? -9.282 6.557 11.764 1.00 96.00 108 VAL A N 1
ATOM 827 C CA . VAL A 1 108 ? -10.012 7.777 11.379 1.00 96.00 108 VAL A CA 1
ATOM 828 C C . VAL A 1 108 ? -11.470 7.504 11.001 1.00 96.00 108 VAL A C 1
ATOM 830 O O . VAL A 1 108 ? -12.340 8.341 11.243 1.00 96.00 108 VAL A O 1
ATOM 833 N N . ARG A 1 109 ? -11.765 6.366 10.361 1.00 96.69 109 ARG A N 1
ATOM 834 C CA . ARG A 1 109 ? -13.100 6.074 9.801 1.00 96.69 109 ARG A CA 1
ATOM 835 C C . ARG A 1 109 ? -13.912 5.092 10.628 1.00 96.69 109 ARG A C 1
ATOM 837 O O . ARG A 1 109 ? -15.137 5.174 10.585 1.00 96.69 109 ARG A O 1
ATOM 844 N N . LEU A 1 110 ? -13.258 4.186 11.354 1.00 96.81 110 LEU A N 1
ATOM 845 C CA . LEU A 1 110 ? -13.932 3.196 12.203 1.00 96.81 110 LEU A CA 1
ATOM 846 C C . LEU A 1 110 ? -13.854 3.544 13.696 1.00 96.81 110 LEU A C 1
ATOM 848 O O . LEU A 1 110 ? -14.487 2.867 14.502 1.00 96.81 110 LEU A O 1
ATOM 852 N N . ASN A 1 111 ? -13.128 4.610 14.061 1.00 96.00 111 ASN A N 1
ATOM 853 C CA . ASN A 1 111 ? -12.948 5.064 15.442 1.00 96.00 111 ASN A CA 1
ATOM 854 C C . ASN A 1 111 ? -12.386 3.959 16.360 1.00 96.00 111 ASN A C 1
ATOM 856 O O . ASN A 1 111 ? -12.778 3.825 17.520 1.00 96.00 111 ASN A O 1
ATOM 860 N N . ILE A 1 112 ? -11.488 3.138 15.812 1.00 95.88 112 ILE A N 1
ATOM 861 C CA . ILE A 1 112 ? -10.733 2.133 16.561 1.00 95.88 112 ILE A CA 1
ATOM 862 C C . ILE A 1 112 ? -9.589 2.844 17.294 1.00 95.88 112 ILE A C 1
ATOM 864 O O . ILE A 1 112 ? -8.929 3.703 16.723 1.00 95.88 112 ILE A O 1
ATOM 868 N N . SER A 1 113 ? -9.352 2.503 18.561 1.00 93.31 113 SER A N 1
ATOM 869 C CA . SER A 1 113 ? -8.306 3.134 19.382 1.00 93.31 113 SER A CA 1
ATOM 870 C C . SER A 1 113 ? -6.963 2.406 19.345 1.00 93.31 113 SER A C 1
ATOM 872 O O . SER A 1 113 ? -5.949 2.975 19.732 1.00 93.31 113 SER A O 1
ATOM 874 N N . SER A 1 114 ? -6.956 1.132 18.951 1.00 94.12 114 SER A N 1
ATOM 875 C CA . SER A 1 114 ? -5.759 0.295 18.919 1.00 94.12 114 SER A CA 1
ATOM 876 C C . SER A 1 114 ? -5.886 -0.806 17.872 1.00 94.12 114 SER A C 1
ATOM 878 O O . SER A 1 114 ? -6.960 -1.372 17.665 1.00 94.12 114 SER A O 1
ATOM 880 N N . VAL A 1 115 ? -4.770 -1.115 17.213 1.00 95.12 115 VAL A N 1
ATOM 881 C CA . VAL A 1 115 ? -4.647 -2.210 16.246 1.00 95.12 115 VAL A CA 1
ATOM 882 C C . VAL A 1 115 ? -3.442 -3.056 16.645 1.00 95.12 115 VAL A C 1
ATOM 884 O O . VAL A 1 115 ? -2.384 -2.514 16.943 1.00 95.12 115 VAL A O 1
ATOM 887 N N . LEU A 1 116 ? -3.610 -4.379 16.652 1.00 95.62 116 LEU A N 1
ATOM 888 C CA . LEU A 1 116 ? -2.518 -5.342 16.789 1.00 95.62 116 LEU A CA 1
ATOM 889 C C . LEU A 1 116 ? -2.231 -5.950 15.414 1.00 95.62 116 LEU A C 1
ATOM 891 O O . LEU A 1 116 ? -3.141 -6.491 14.785 1.00 95.62 116 LEU A O 1
ATOM 895 N N . ILE A 1 117 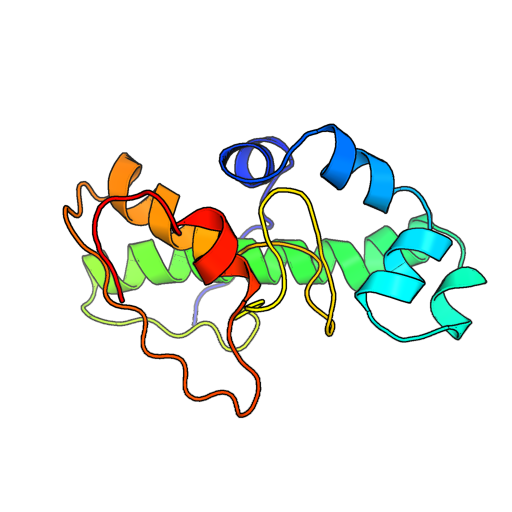? -0.976 -5.885 14.974 1.00 96.25 117 ILE A N 1
ATOM 896 C CA . ILE A 1 117 ? -0.502 -6.562 13.765 1.00 96.25 117 ILE A CA 1
ATOM 897 C C . ILE A 1 117 ? 0.142 -7.881 14.188 1.00 96.25 117 ILE A C 1
ATOM 899 O O . ILE A 1 117 ? 1.017 -7.900 15.049 1.00 96.25 117 ILE A O 1
ATOM 903 N N . ILE A 1 118 ? -0.296 -8.981 13.579 1.00 97.00 118 ILE A N 1
ATOM 904 C CA . ILE A 1 118 ? 0.367 -10.281 13.687 1.00 97.00 118 ILE A CA 1
ATOM 905 C C . ILE A 1 118 ? 0.916 -10.591 12.299 1.00 97.00 118 ILE A C 1
ATOM 907 O O . ILE A 1 118 ? 0.153 -10.984 11.415 1.00 97.00 118 ILE A O 1
ATOM 911 N N . ASP A 1 119 ? 2.216 -10.372 12.111 1.00 97.06 119 ASP A N 1
ATOM 912 C CA . ASP A 1 119 ? 2.921 -10.725 10.880 1.00 97.06 119 ASP A CA 1
ATOM 913 C C . ASP A 1 119 ? 3.545 -12.119 11.035 1.00 97.06 119 ASP A C 1
ATOM 915 O O . ASP A 1 119 ? 4.260 -12.392 12.000 1.00 97.06 119 ASP A O 1
ATOM 919 N N . LEU A 1 120 ? 3.197 -13.019 10.116 1.00 97.31 120 LEU A N 1
ATOM 920 C CA . LEU A 1 120 ? 3.682 -14.400 10.068 1.00 97.31 120 LEU A CA 1
ATOM 921 C C . LEU A 1 120 ? 4.562 -14.650 8.836 1.00 97.31 120 LEU A C 1
ATOM 923 O O . LEU A 1 120 ? 4.924 -15.802 8.580 1.00 97.31 120 LEU A O 1
ATOM 927 N N . ASP A 1 121 ? 4.867 -13.610 8.055 1.00 97.56 121 ASP A N 1
ATOM 928 C CA . ASP A 1 121 ? 5.860 -13.708 6.995 1.00 97.56 121 ASP A CA 1
ATOM 929 C C . ASP A 1 121 ? 7.246 -14.013 7.592 1.00 97.56 121 ASP A C 1
ATOM 931 O O . ASP A 1 121 ? 7.549 -13.705 8.746 1.00 97.56 121 ASP A O 1
ATOM 935 N N . ALA A 1 122 ? 8.094 -14.678 6.808 1.00 97.38 122 ALA A N 1
ATOM 936 C CA . ALA A 1 122 ? 9.450 -15.007 7.235 1.00 97.38 122 ALA A CA 1
ATOM 937 C C . ALA A 1 122 ? 10.356 -13.766 7.296 1.00 97.38 122 ALA A C 1
ATOM 939 O O . ALA A 1 122 ? 11.344 -13.762 8.034 1.00 97.38 122 ALA A O 1
ATOM 940 N N . HIS A 1 123 ? 10.047 -12.737 6.505 1.00 97.00 123 HIS A N 1
ATOM 941 C CA . HIS A 1 123 ? 10.750 -11.464 6.513 1.00 97.00 123 HIS A CA 1
ATOM 942 C C . HIS A 1 123 ? 10.119 -10.511 7.524 1.00 97.00 123 HIS A C 1
ATOM 944 O O . HIS A 1 123 ? 8.921 -10.538 7.787 1.00 97.00 123 HIS A O 1
ATOM 950 N N . GLN A 1 124 ? 10.939 -9.619 8.068 1.00 95.25 124 GLN A N 1
ATOM 951 C CA . GLN A 1 124 ? 10.460 -8.567 8.952 1.00 95.25 124 GLN A CA 1
ATOM 952 C C . GLN A 1 124 ? 9.575 -7.578 8.178 1.00 95.25 124 GLN A C 1
ATOM 954 O O . GLN A 1 124 ? 10.027 -6.996 7.188 1.00 95.25 124 GLN A O 1
ATOM 959 N N . GLY A 1 125 ? 8.357 -7.347 8.678 1.00 95.88 125 GLY A N 1
ATOM 960 C CA . GLY A 1 125 ? 7.422 -6.313 8.217 1.00 95.88 125 GLY A CA 1
ATOM 961 C C . GLY A 1 125 ? 7.900 -4.890 8.527 1.00 95.88 125 GLY A C 1
ATOM 962 O O . GLY A 1 125 ? 7.315 -4.159 9.325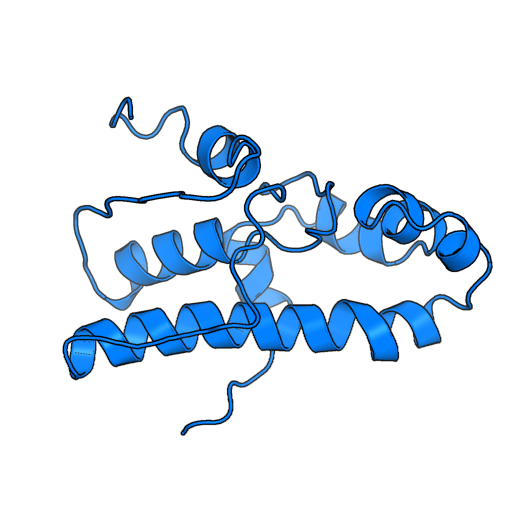 1.00 95.88 125 GLY A O 1
ATOM 963 N N . ASN A 1 126 ? 9.006 -4.493 7.905 1.00 96.50 126 ASN A N 1
ATOM 964 C CA . ASN A 1 126 ? 9.713 -3.240 8.170 1.00 96.50 126 ASN A CA 1
ATOM 965 C C . ASN A 1 126 ? 8.967 -1.981 7.689 1.00 96.50 126 ASN A C 1
ATOM 967 O O . ASN A 1 126 ? 9.223 -0.891 8.196 1.00 96.50 126 ASN A O 1
ATOM 971 N N . GLY A 1 127 ? 8.060 -2.101 6.716 1.00 97.44 127 GLY A N 1
ATOM 972 C CA . GLY A 1 127 ? 7.327 -0.972 6.143 1.00 97.44 127 GLY A CA 1
ATOM 973 C C . GLY A 1 127 ? 6.400 -0.311 7.160 1.00 97.44 127 GLY A C 1
ATOM 974 O O . GLY A 1 127 ? 6.562 0.868 7.479 1.00 97.44 127 GLY A O 1
ATOM 975 N N . HIS A 1 128 ? 5.475 -1.091 7.728 1.00 95.75 128 HIS A N 1
ATOM 976 C CA . HIS A 1 128 ? 4.567 -0.587 8.760 1.00 95.75 128 HIS A CA 1
ATOM 977 C C . HIS A 1 128 ? 5.297 -0.315 10.084 1.00 95.75 128 HIS A C 1
ATOM 979 O O . HIS A 1 128 ? 4.936 0.615 10.795 1.00 95.75 128 HIS A O 1
ATOM 985 N N . GLU A 1 129 ? 6.348 -1.070 10.421 1.00 95.69 129 GLU A N 1
ATOM 986 C CA . GLU A 1 129 ? 7.187 -0.763 11.586 1.00 95.69 129 GLU A CA 1
ATOM 987 C C . GLU A 1 129 ? 7.783 0.648 11.482 1.00 95.69 129 GLU A C 1
ATOM 989 O O . GLU A 1 129 ? 7.667 1.433 12.420 1.00 95.69 129 GLU A O 1
ATOM 994 N N . LYS A 1 130 ? 8.361 1.001 10.325 1.00 95.88 130 LYS A N 1
ATOM 995 C CA . LYS A 1 130 ? 8.924 2.335 10.068 1.00 95.88 130 LYS A CA 1
ATOM 996 C C . LYS A 1 130 ? 7.859 3.428 10.169 1.00 95.88 130 LYS A C 1
ATOM 998 O O . LYS A 1 130 ? 8.127 4.469 10.767 1.00 95.88 130 LYS A O 1
ATOM 1003 N N . ASP A 1 131 ? 6.672 3.192 9.611 1.00 95.81 131 ASP A N 1
ATOM 1004 C CA . ASP A 1 131 ? 5.578 4.171 9.608 1.00 95.81 131 ASP A CA 1
ATOM 1005 C C . ASP A 1 131 ? 5.036 4.467 11.018 1.00 95.81 131 ASP A C 1
ATOM 1007 O O . ASP A 1 131 ? 4.667 5.608 11.292 1.00 95.81 131 ASP A O 1
ATOM 1011 N N . PHE A 1 132 ? 5.022 3.476 11.918 1.00 94.25 132 PHE A N 1
ATOM 1012 C CA . PHE A 1 132 ? 4.435 3.592 13.263 1.00 94.25 132 PHE A CA 1
ATOM 1013 C C . PHE A 1 132 ? 5.460 3.585 14.409 1.00 94.25 132 PHE A C 1
ATOM 1015 O O . PHE A 1 132 ? 5.074 3.571 15.578 1.00 94.25 132 PHE A O 1
ATOM 1022 N N . ALA A 1 133 ? 6.764 3.648 14.116 1.00 89.94 133 ALA A N 1
ATOM 1023 C CA . ALA A 1 133 ? 7.840 3.543 15.110 1.00 89.94 133 ALA A CA 1
ATOM 1024 C C . ALA A 1 133 ? 7.738 4.544 16.284 1.00 89.94 133 ALA A C 1
ATOM 1026 O O . ALA A 1 133 ? 8.270 4.284 17.363 1.00 89.94 133 ALA A O 1
ATOM 1027 N N . ASN A 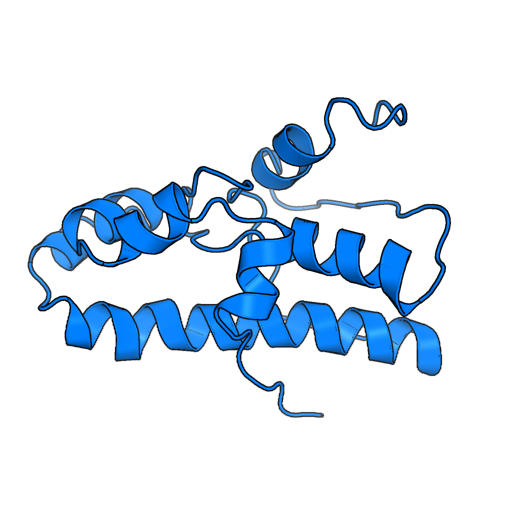1 134 ? 7.068 5.686 16.084 1.00 84.31 1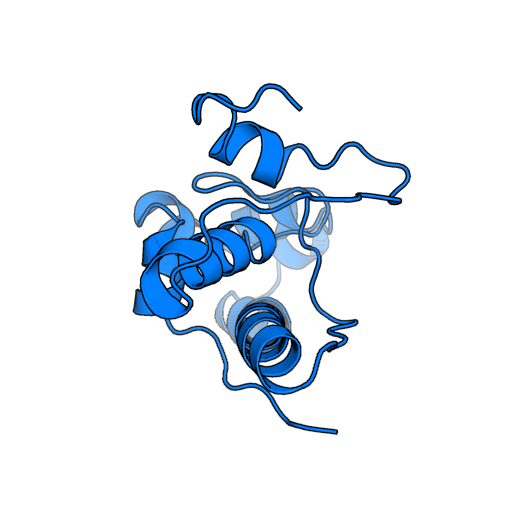34 ASN A N 1
ATOM 1028 C CA . ASN A 1 134 ? 6.941 6.760 17.073 1.00 84.31 134 ASN A CA 1
ATOM 1029 C C . ASN A 1 134 ? 5.540 6.878 17.702 1.00 84.31 134 ASN A C 1
ATOM 1031 O O . ASN A 1 134 ? 5.323 7.781 18.510 1.00 84.31 134 ASN A O 1
ATOM 1035 N N . ASP A 1 135 ? 4.605 5.974 17.397 1.00 74.88 135 ASP A N 1
ATOM 1036 C CA . ASP A 1 135 ? 3.196 6.092 17.812 1.00 74.88 135 ASP A CA 1
ATOM 1037 C C . ASP A 1 135 ? 2.928 5.629 19.260 1.00 74.88 135 ASP A C 1
ATOM 1039 O O . ASP A 1 135 ? 1.794 5.381 19.665 1.00 74.88 135 ASP A O 1
ATOM 1043 N N . GLY A 1 136 ? 3.970 5.547 20.093 1.00 59.19 136 GLY A N 1
ATOM 1044 C CA . GLY A 1 136 ? 3.861 5.285 21.535 1.00 59.19 136 GLY A CA 1
ATOM 1045 C C . GLY A 1 136 ? 3.507 3.842 21.914 1.00 59.19 136 GLY A C 1
ATOM 1046 O O . GLY A 1 136 ? 3.553 3.496 23.094 1.00 59.19 136 GLY A O 1
ATOM 1047 N N . PHE A 1 137 ? 3.222 2.986 20.933 1.00 51.53 137 PHE A N 1
ATOM 1048 C CA . PHE A 1 137 ? 3.113 1.542 21.092 1.00 51.53 137 PHE A CA 1
ATOM 1049 C C . PHE A 1 137 ? 4.394 0.903 20.562 1.00 51.53 137 PHE A C 1
ATOM 1051 O O . PHE A 1 137 ? 4.521 0.611 19.376 1.00 51.53 137 PHE A O 1
ATOM 1058 N N . HIS A 1 138 ? 5.374 0.718 21.446 1.00 40.16 138 HIS A N 1
ATOM 1059 C CA . HIS A 1 138 ? 6.458 -0.215 21.161 1.00 40.16 138 HIS A CA 1
ATOM 1060 C C . HIS A 1 138 ? 5.825 -1.598 20.968 1.00 40.16 138 HIS A C 1
ATOM 1062 O O . HIS A 1 138 ? 5.103 -2.056 21.858 1.00 40.16 138 HIS A O 1
ATOM 1068 N N . CYS A 1 139 ? 6.021 -2.178 19.781 1.00 41.44 139 CYS A N 1
ATOM 1069 C CA . CYS A 1 139 ? 5.624 -3.549 19.466 1.00 41.44 139 CYS A CA 1
ATOM 1070 C C . CYS A 1 139 ? 6.154 -4.534 20.517 1.00 41.44 139 CYS A C 1
ATOM 1072 O O . CYS A 1 139 ? 7.303 -4.337 20.981 1.00 41.44 139 CYS A O 1
#

Sequence (139 aa):
MVEPLEACKEDLLVVHTEAYLNSLKCSFRVSSIVEVPPVSLVPNWIVHRKLLHPFRKQVGGSILSAKLAFERGWAINVGGGFHHCSADEGGGFCAYADISLCIQFAFVRLNISSVLIIDLDAHQGNGHEKDFANDGFHC

Secondary structure (DSSP, 8-state):
--PPPPPPHHHHTTTS-HHHHHHTTSHHHHHHHTT-GGGGGS-HHHHIIIIIHHHHHHHHHHHHHHHHHHHHS----TT---TT--SS--BTTB-S-HHHHHHHHHHHHH--S-------SSS--HHHHHHHTTSS---

pLDDT: mean 95.62, std 8.72, range [40.16, 98.69]

Radius of gyration: 14.85 Å; chains: 1; bounding box: 34×28×43 Å